Protein AF-A0A5K1DG19-F1 (afdb_monomer)

Radius of gyration: 13.45 Å; Cα contacts (8 Å, |Δi|>4): 14; chains: 1; bounding box: 28×19×33 Å

Structure (mmCIF, N/CA/C/O backbone):
data_AF-A0A5K1DG19-F1
#
_entry.id   AF-A0A5K1DG19-F1
#
loop_
_atom_site.group_PDB
_atom_site.id
_atom_site.type_symbol
_atom_site.label_atom_id
_atom_site.label_alt_id
_atom_site.label_comp_id
_atom_site.label_asym_id
_atom_site.label_entity_id
_atom_site.label_seq_id
_atom_site.pdbx_PDB_ins_code
_atom_site.Cartn_x
_atom_site.Cartn_y
_atom_site.Cartn_z
_atom_site.occupancy
_atom_site.B_iso_or_equiv
_atom_site.auth_seq_id
_atom_site.auth_comp_id
_atom_site.auth_asym_id
_atom_site.auth_atom_id
_atom_site.pdbx_PDB_model_num
ATOM 1 N N . ILE A 1 1 ? -4.052 9.348 1.157 1.00 61.72 1 ILE A N 1
ATOM 2 C CA . ILE A 1 1 ? -3.939 8.420 -0.005 1.00 61.72 1 ILE A CA 1
ATOM 3 C C . ILE A 1 1 ? -3.627 9.127 -1.337 1.00 61.72 1 ILE A C 1
ATOM 5 O O . ILE A 1 1 ? -2.914 8.552 -2.148 1.00 61.72 1 ILE A O 1
ATOM 9 N N . LYS A 1 2 ? -4.071 10.373 -1.589 1.00 69.62 2 LYS A N 1
ATOM 10 C CA . LYS A 1 2 ? -3.926 11.007 -2.920 1.00 69.62 2 LYS A CA 1
ATOM 11 C C . LYS A 1 2 ? -2.491 11.141 -3.453 1.00 69.62 2 LYS A C 1
ATOM 13 O O . LYS A 1 2 ? -2.331 11.112 -4.660 1.00 69.62 2 LYS A O 1
ATOM 18 N N . ALA A 1 3 ? -1.467 11.228 -2.606 1.00 91.00 3 ALA A N 1
ATOM 19 C CA . ALA A 1 3 ? -0.092 11.453 -3.065 1.00 91.00 3 ALA A CA 1
ATOM 20 C C . ALA A 1 3 ? 0.784 10.185 -3.158 1.00 91.00 3 ALA A C 1
ATOM 22 O O . ALA A 1 3 ? 1.856 10.221 -3.750 1.00 91.00 3 ALA A O 1
ATOM 23 N N . LEU A 1 4 ? 0.327 9.044 -2.626 1.00 90.50 4 LEU A N 1
ATOM 24 C CA . LEU A 1 4 ? 1.141 7.822 -2.520 1.00 90.50 4 LEU A CA 1
ATOM 25 C C . LEU A 1 4 ? 1.608 7.295 -3.892 1.00 90.50 4 LEU A C 1
ATOM 27 O O . LEU A 1 4 ? 2.728 6.807 -4.037 1.00 90.50 4 LEU A O 1
ATOM 31 N N . HIS A 1 5 ? 0.769 7.464 -4.920 1.00 90.69 5 HIS A N 1
ATOM 32 C CA . HIS A 1 5 ? 1.080 7.086 -6.299 1.00 90.69 5 HIS A CA 1
ATOM 33 C C . HIS A 1 5 ? 2.185 7.941 -6.945 1.00 90.69 5 HIS A C 1
ATOM 35 O O . HIS A 1 5 ? 2.802 7.492 -7.905 1.00 90.69 5 HIS A O 1
ATOM 41 N N . GLN A 1 6 ? 2.439 9.152 -6.433 1.00 94.56 6 GLN A N 1
ATOM 42 C CA . GLN A 1 6 ? 3.464 10.076 -6.941 1.00 94.56 6 GLN A CA 1
ATOM 43 C C . GLN A 1 6 ? 4.813 9.896 -6.237 1.00 94.56 6 GLN A C 1
ATOM 45 O O . GLN A 1 6 ? 5.836 10.304 -6.779 1.00 94.56 6 GLN A O 1
ATOM 50 N N . TYR A 1 7 ? 4.821 9.267 -5.059 1.00 94.50 7 TYR A N 1
ATOM 51 C CA . TYR A 1 7 ? 6.009 9.113 -4.222 1.00 94.50 7 TYR A CA 1
ATOM 52 C C . TYR A 1 7 ? 6.373 7.635 -4.042 1.00 94.50 7 TYR A C 1
ATOM 54 O O 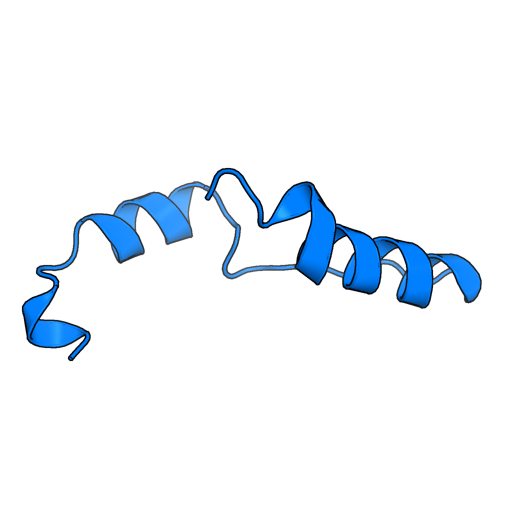. TYR A 1 7 ? 7.081 7.068 -4.873 1.00 94.50 7 TYR A O 1
ATOM 62 N N . ASP A 1 8 ? 5.887 6.987 -2.986 1.00 95.19 8 ASP A N 1
ATOM 63 C CA . ASP A 1 8 ? 6.328 5.652 -2.577 1.00 95.19 8 ASP A CA 1
ATOM 64 C C . ASP A 1 8 ? 6.020 4.567 -3.603 1.00 95.19 8 ASP A C 1
ATOM 66 O O . ASP A 1 8 ? 6.912 3.790 -3.944 1.00 95.19 8 ASP A O 1
ATOM 70 N N . CYS A 1 9 ? 4.807 4.548 -4.164 1.00 93.94 9 CYS A N 1
ATOM 71 C CA . CYS A 1 9 ? 4.476 3.586 -5.215 1.00 93.94 9 CYS A CA 1
ATOM 72 C C . CYS A 1 9 ? 5.278 3.856 -6.493 1.00 93.94 9 CYS A C 1
ATOM 74 O O . CYS A 1 9 ? 5.687 2.910 -7.163 1.00 93.94 9 CYS A O 1
ATOM 76 N N . LEU A 1 10 ? 5.535 5.129 -6.820 1.00 95.25 10 LEU A N 1
ATOM 77 C CA . LEU A 1 10 ? 6.323 5.499 -7.995 1.00 95.25 10 LEU A CA 1
ATOM 78 C C . LEU A 1 10 ? 7.764 5.007 -7.863 1.00 95.25 10 LEU A C 1
ATOM 80 O O . LEU A 1 10 ? 8.293 4.391 -8.787 1.00 95.25 10 LEU A O 1
ATOM 84 N N . ARG A 1 11 ? 8.381 5.262 -6.705 1.00 97.19 11 ARG A N 1
ATOM 85 C CA . ARG A 1 11 ? 9.735 4.818 -6.380 1.00 97.19 11 ARG A CA 1
ATOM 86 C C . ARG A 1 11 ? 9.809 3.300 -6.378 1.00 97.19 11 ARG A C 1
ATOM 88 O O . ARG A 1 11 ? 10.581 2.761 -7.159 1.00 97.19 11 ARG A O 1
ATOM 95 N N . ALA A 1 12 ? 8.989 2.632 -5.563 1.00 96.31 12 ALA A N 1
ATOM 96 C CA . ALA A 1 12 ? 9.027 1.182 -5.403 1.00 96.31 12 ALA A CA 1
ATOM 97 C C . ALA A 1 12 ? 8.834 0.452 -6.738 1.00 96.31 12 ALA A C 1
ATOM 99 O O . ALA A 1 12 ? 9.584 -0.475 -7.035 1.00 96.31 12 ALA A O 1
ATOM 100 N N . ASN A 1 13 ? 7.884 0.897 -7.567 1.00 96.56 13 ASN A N 1
ATOM 101 C CA . ASN A 1 13 ? 7.632 0.297 -8.873 1.00 96.56 13 ASN A CA 1
ATOM 102 C C . ASN A 1 13 ? 8.801 0.544 -9.840 1.00 96.56 13 ASN A C 1
ATOM 104 O O . ASN A 1 13 ? 9.374 -0.408 -10.366 1.00 96.56 13 ASN A O 1
ATOM 108 N N . LYS A 1 14 ? 9.212 1.803 -10.044 1.00 96.75 14 LYS A N 1
ATOM 109 C CA . LYS A 1 14 ? 10.248 2.125 -11.037 1.00 96.75 14 LYS A CA 1
ATOM 110 C C . LYS A 1 14 ? 11.619 1.570 -10.660 1.00 96.75 14 LYS A C 1
ATOM 112 O O . LYS A 1 14 ? 12.326 1.080 -11.534 1.00 96.75 14 LYS A O 1
ATOM 117 N N . SER A 1 15 ? 11.998 1.629 -9.382 1.00 96.94 15 SER A N 1
ATOM 118 C CA . SER A 1 15 ? 13.309 1.150 -8.936 1.00 96.94 15 SER A CA 1
ATOM 119 C C . SER A 1 15 ? 13.442 -0.368 -9.021 1.00 96.94 15 SER A C 1
ATOM 121 O O . SER A 1 15 ? 14.525 -0.848 -9.326 1.00 96.94 15 SER A O 1
ATOM 123 N N . SER A 1 16 ? 12.369 -1.124 -8.754 1.00 96.06 16 SER A N 1
ATOM 124 C CA . SER A 1 16 ? 12.377 -2.592 -8.863 1.00 96.06 16 SER A CA 1
ATOM 125 C C . SER A 1 16 ? 12.255 -3.059 -10.315 1.00 96.06 16 SER A C 1
ATOM 127 O O . SER A 1 16 ? 13.033 -3.905 -10.757 1.00 96.06 16 SER A O 1
ATOM 129 N N . SER A 1 17 ?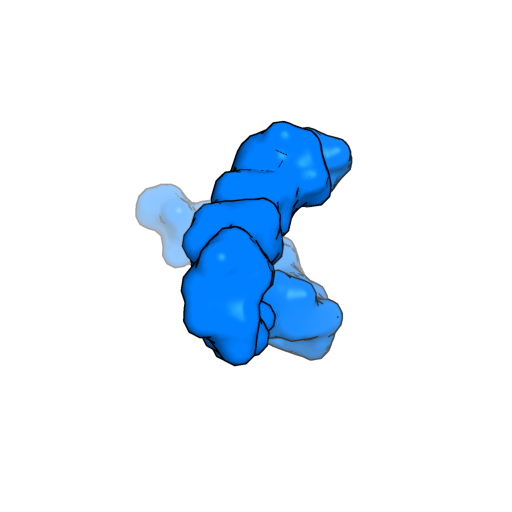 11.377 -2.420 -11.094 1.00 97.44 17 SER A N 1
ATOM 130 C CA . SER A 1 17 ? 11.186 -2.726 -12.517 1.00 97.44 17 SER A CA 1
ATOM 131 C C . SER A 1 17 ? 12.436 -2.458 -13.358 1.00 97.44 17 SER A C 1
ATOM 133 O O . SER A 1 17 ? 12.658 -3.154 -14.344 1.00 97.44 17 SER A O 1
ATOM 135 N N . ALA A 1 18 ? 13.292 -1.508 -12.958 1.00 97.62 18 ALA A N 1
ATOM 136 C CA . ALA A 1 18 ? 14.587 -1.272 -13.606 1.00 97.62 18 ALA A CA 1
ATOM 137 C C . ALA A 1 18 ? 15.505 -2.511 -13.599 1.00 97.62 18 ALA A C 1
ATOM 139 O O . ALA A 1 18 ? 16.373 -2.635 -14.459 1.00 97.62 18 ALA A O 1
ATOM 140 N N . TRP A 1 19 ? 15.285 -3.437 -12.661 1.00 97.25 19 TRP A N 1
ATOM 141 C CA . TRP A 1 19 ? 16.021 -4.694 -12.526 1.00 97.25 19 TRP A CA 1
ATOM 142 C C . TRP A 1 19 ? 15.160 -5.922 -12.855 1.00 97.25 19 TRP A C 1
ATOM 144 O O . TRP A 1 19 ? 15.517 -7.038 -12.487 1.00 97.25 19 TRP A O 1
ATOM 154 N N . GLY A 1 20 ? 14.014 -5.728 -13.520 1.00 97.06 20 GLY A N 1
ATOM 155 C CA . GLY A 1 20 ? 13.100 -6.812 -13.894 1.00 97.06 20 GLY A CA 1
ATOM 156 C C . GLY A 1 20 ? 12.446 -7.521 -12.705 1.00 97.06 20 GLY A C 1
ATOM 157 O O . GLY A 1 20 ? 11.998 -8.656 -12.850 1.00 97.06 20 GLY A O 1
ATOM 158 N N . LEU A 1 21 ? 12.405 -6.880 -11.532 1.00 96.69 21 LEU A N 1
ATOM 159 C CA . LEU A 1 21 ? 11.840 -7.451 -10.314 1.00 96.69 21 LEU A CA 1
ATOM 160 C C . LEU A 1 21 ? 10.444 -6.877 -10.050 1.00 96.69 21 LEU A C 1
ATOM 162 O O . LEU A 1 21 ? 10.243 -5.666 -10.123 1.00 96.69 21 LEU A O 1
ATOM 166 N N . GLU A 1 22 ? 9.485 -7.734 -9.699 1.00 97.00 22 GLU A N 1
ATOM 167 C CA . GLU A 1 22 ? 8.137 -7.304 -9.320 1.00 97.00 22 GLU A CA 1
ATOM 168 C C . GLU A 1 22 ? 8.047 -7.084 -7.804 1.00 97.00 22 GLU A C 1
ATOM 170 O O . GLU A 1 22 ? 8.260 -8.005 -7.013 1.00 97.00 22 GLU A O 1
ATOM 175 N N . VAL A 1 23 ? 7.685 -5.868 -7.388 1.00 95.94 23 VAL A N 1
ATOM 176 C CA . VAL A 1 23 ? 7.431 -5.556 -5.977 1.00 95.94 23 VAL A CA 1
ATOM 177 C C . VAL A 1 23 ? 5.959 -5.770 -5.621 1.00 95.94 23 VAL A C 1
ATOM 179 O O . VAL A 1 23 ? 5.054 -5.321 -6.324 1.00 95.94 23 VAL A O 1
ATOM 182 N N . ARG A 1 24 ? 5.711 -6.422 -4.483 1.00 96.12 24 ARG A N 1
ATOM 183 C CA . ARG A 1 24 ? 4.377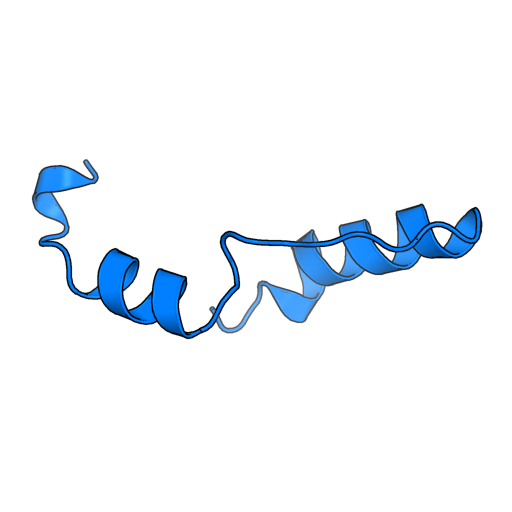 -6.565 -3.886 1.00 96.12 24 ARG A CA 1
ATOM 184 C C . ARG A 1 24 ? 4.264 -5.659 -2.662 1.00 96.12 24 ARG A C 1
ATOM 186 O O . ARG A 1 24 ? 5.232 -5.478 -1.929 1.00 96.12 24 ARG A O 1
ATOM 193 N N . VAL A 1 25 ? 3.076 -5.100 -2.436 1.00 95.38 25 VAL A N 1
ATOM 194 C CA . VAL A 1 25 ? 2.800 -4.133 -1.358 1.00 95.38 25 VAL A CA 1
ATOM 195 C C . VAL A 1 25 ? 1.571 -4.560 -0.539 1.00 95.38 25 VAL A C 1
ATOM 197 O O . VAL A 1 25 ? 0.498 -3.990 -0.711 1.00 95.38 25 VAL A O 1
ATOM 200 N N . PRO A 1 26 ? 1.698 -5.560 0.357 1.00 95.12 26 PRO A N 1
ATOM 201 C CA . PRO A 1 26 ? 0.558 -6.143 1.079 1.00 95.12 26 PRO A CA 1
ATOM 202 C C . PRO A 1 26 ? -0.230 -5.135 1.926 1.00 95.12 26 PRO A C 1
ATOM 204 O O . PRO A 1 26 ? -1.446 -5.218 2.017 1.00 95.12 26 PRO A O 1
ATOM 207 N N . PHE A 1 27 ? 0.447 -4.130 2.486 1.00 93.38 27 PHE A N 1
ATOM 208 C CA . PHE A 1 27 ? -0.187 -3.063 3.272 1.00 93.38 27 PHE A CA 1
ATOM 209 C C . PHE A 1 27 ? -1.062 -2.110 2.447 1.00 93.38 27 PHE A C 1
ATOM 211 O O . PHE A 1 27 ? -1.788 -1.300 3.017 1.00 93.38 27 PHE A O 1
ATOM 218 N N . LEU A 1 28 ? -0.972 -2.173 1.116 1.00 93.62 28 LEU A N 1
ATOM 219 C CA . LEU A 1 28 ? -1.833 -1.417 0.210 1.00 93.62 28 LEU A CA 1
ATOM 220 C C . LEU A 1 28 ? -2.943 -2.273 -0.402 1.00 93.62 28 LEU A C 1
ATOM 222 O O . LEU A 1 28 ? -3.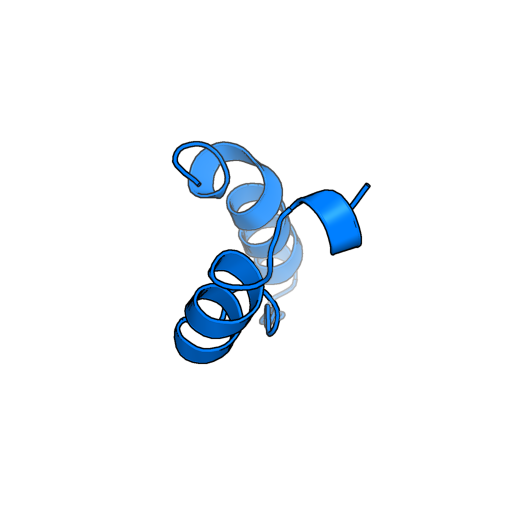635 -1.814 -1.313 1.00 93.62 28 LEU A O 1
ATOM 226 N N . ASP A 1 29 ? -3.109 -3.504 0.080 1.00 96.12 29 ASP A N 1
ATOM 227 C CA . ASP A 1 29 ? -4.266 -4.310 -0.264 1.00 96.12 29 ASP A CA 1
ATOM 228 C C . ASP A 1 29 ? -5.561 -3.619 0.191 1.00 96.12 29 ASP A C 1
ATOM 230 O O . ASP A 1 29 ? -5.604 -2.961 1.232 1.00 96.12 29 ASP A O 1
ATOM 234 N N . LYS A 1 30 ? -6.622 -3.734 -0.613 1.00 92.88 30 LYS A N 1
ATOM 235 C CA . LYS A 1 30 ? -7.880 -3.023 -0.353 1.00 92.88 30 LYS A CA 1
ATOM 236 C C . LYS A 1 30 ? -8.554 -3.505 0.925 1.00 92.88 30 LYS A C 1
ATOM 238 O O . LYS A 1 30 ? -9.036 -2.670 1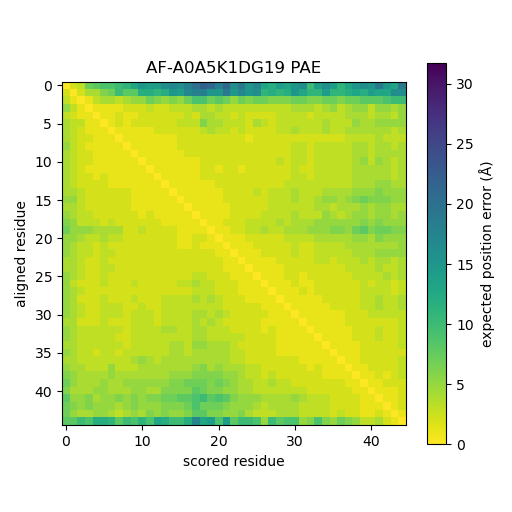.688 1.00 92.88 30 LYS A O 1
ATOM 243 N N . ASP A 1 31 ? -8.570 -4.812 1.162 1.00 96.25 31 ASP A N 1
ATOM 244 C CA . ASP A 1 31 ? -9.235 -5.386 2.329 1.00 96.25 31 ASP A CA 1
ATOM 245 C C . ASP A 1 31 ? -8.450 -5.035 3.592 1.00 96.25 31 ASP A C 1
ATOM 247 O O . ASP A 1 31 ? -9.034 -4.618 4.595 1.00 96.25 31 ASP A O 1
ATOM 251 N N . PHE A 1 32 ? -7.116 -5.079 3.508 1.00 94.75 32 PHE A N 1
ATOM 252 C CA . PHE A 1 32 ? -6.253 -4.614 4.589 1.00 94.75 32 PHE A CA 1
ATOM 253 C C . PHE A 1 32 ? -6.452 -3.124 4.893 1.00 94.75 32 PHE A C 1
ATOM 255 O O . PHE A 1 32 ? -6.610 -2.761 6.056 1.00 94.75 32 PHE A O 1
ATOM 262 N N . ILE A 1 33 ? -6.461 -2.255 3.874 1.00 94.44 33 ILE A N 1
ATOM 263 C CA . ILE A 1 33 ? -6.652 -0.811 4.066 1.00 94.44 33 ILE A CA 1
ATOM 264 C C . ILE A 1 33 ? -7.991 -0.533 4.744 1.00 94.44 33 ILE A C 1
ATOM 266 O O . ILE A 1 33 ? -8.022 0.289 5.651 1.00 94.44 33 ILE A O 1
ATOM 270 N N . ASN A 1 34 ? -9.077 -1.189 4.332 1.00 95.06 34 ASN A N 1
ATOM 271 C CA . ASN A 1 34 ? -10.393 -0.948 4.925 1.00 95.06 34 ASN A CA 1
ATOM 272 C C . ASN A 1 34 ? -10.379 -1.258 6.426 1.00 95.06 34 ASN A C 1
ATOM 274 O O . ASN A 1 34 ? -10.686 -0.388 7.234 1.00 95.06 34 ASN A O 1
ATOM 278 N N . VAL A 1 35 ? -9.887 -2.442 6.807 1.00 95.50 35 VAL A N 1
ATOM 279 C CA . VAL A 1 35 ? -9.757 -2.820 8.223 1.00 95.50 35 VAL A CA 1
ATOM 280 C C . VAL A 1 35 ? -8.832 -1.856 8.968 1.00 95.50 35 VAL A C 1
ATOM 282 O O . VAL A 1 35 ? -9.169 -1.366 10.042 1.00 95.50 35 VAL A O 1
ATOM 285 N N . ALA A 1 36 ? -7.666 -1.553 8.398 1.00 93.81 36 ALA A N 1
ATOM 286 C CA . ALA A 1 36 ? -6.680 -0.696 9.038 1.00 93.81 36 ALA A CA 1
ATOM 287 C C . ALA A 1 36 ? -7.182 0.743 9.210 1.00 93.81 36 ALA A C 1
ATOM 289 O O . ALA A 1 36 ? -6.853 1.379 10.208 1.00 93.81 36 ALA A O 1
ATOM 290 N N . MET A 1 37 ? -7.963 1.277 8.272 1.00 93.12 37 MET A N 1
ATOM 291 C CA . MET A 1 37 ? -8.497 2.639 8.339 1.00 93.12 37 MET A CA 1
ATOM 292 C C . MET A 1 37 ? -9.703 2.753 9.274 1.00 93.12 37 MET A C 1
ATOM 294 O O . MET A 1 37 ? -9.856 3.813 9.875 1.00 93.12 37 MET A O 1
ATOM 298 N N . ASP A 1 38 ? -10.466 1.674 9.463 1.00 95.62 38 ASP A N 1
ATOM 299 C CA . ASP A 1 38 ? -11.623 1.624 10.368 1.00 95.62 38 ASP A CA 1
ATOM 300 C C . ASP A 1 38 ? -11.240 1.530 11.856 1.00 95.62 38 ASP A C 1
ATOM 302 O O . ASP A 1 38 ? -12.045 1.864 12.724 1.00 95.62 38 ASP A O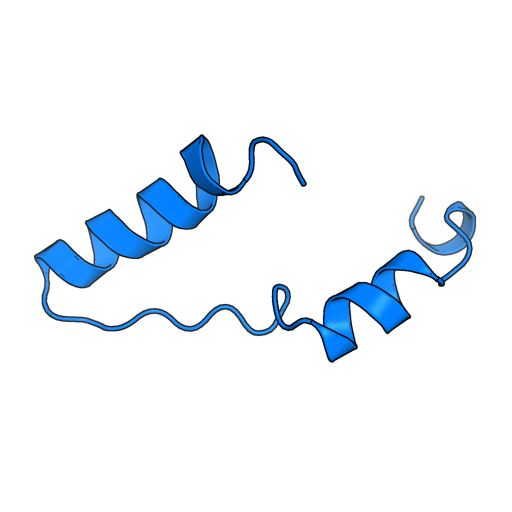 1
ATOM 306 N N . ILE A 1 39 ? -10.009 1.112 12.180 1.00 95.69 39 ILE A N 1
ATOM 307 C CA . ILE A 1 39 ? -9.503 1.137 13.562 1.00 95.69 39 ILE A CA 1
ATOM 308 C C . ILE A 1 39 ? -9.441 2.584 14.067 1.00 95.69 39 ILE A C 1
ATOM 310 O O . ILE A 1 39 ? -8.896 3.460 13.382 1.00 95.69 39 ILE A O 1
ATOM 314 N N . ASP A 1 40 ? -9.933 2.804 15.289 1.00 95.19 40 ASP A N 1
ATOM 315 C CA . ASP A 1 40 ? -9.908 4.103 15.958 1.00 95.19 40 ASP A CA 1
ATOM 316 C C . ASP A 1 40 ? -8.472 4.689 15.964 1.00 95.19 40 ASP A C 1
ATOM 318 O O . ASP A 1 40 ? -7.527 4.009 16.386 1.00 95.19 40 ASP A O 1
ATOM 322 N N . PRO A 1 41 ? -8.278 5.919 15.439 1.00 94.25 41 PRO A N 1
ATOM 323 C CA . PRO A 1 41 ? -6.975 6.568 15.363 1.00 94.25 41 PRO A CA 1
ATOM 324 C C . PRO A 1 41 ? -6.218 6.681 16.688 1.00 94.25 41 PRO A C 1
ATOM 326 O O . PRO A 1 41 ? -4.992 6.745 16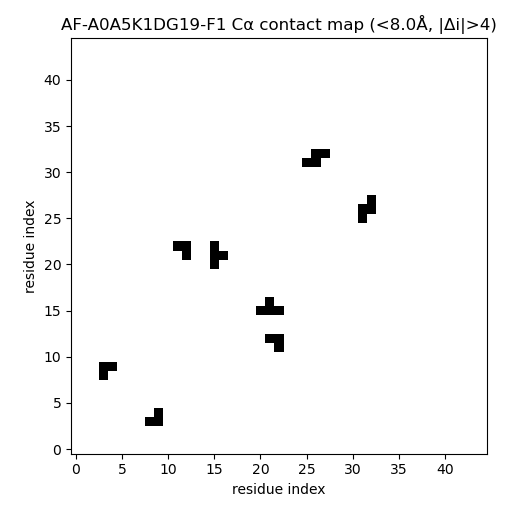.642 1.00 94.25 41 PRO A O 1
ATOM 329 N N . GLU A 1 42 ? -6.893 6.683 17.841 1.00 95.56 42 GLU A N 1
ATOM 330 C CA . GLU A 1 42 ? -6.221 6.703 19.149 1.00 95.56 42 GLU A CA 1
ATOM 331 C C . GLU A 1 42 ? -5.306 5.487 19.348 1.00 95.56 42 GLU A C 1
ATOM 333 O O . GLU A 1 42 ? -4.247 5.607 19.954 1.00 95.56 42 GLU A O 1
ATOM 338 N N . TRP A 1 43 ? -5.637 4.339 18.747 1.00 94.25 43 TRP A N 1
ATOM 339 C CA . TRP A 1 43 ? -4.791 3.138 18.778 1.00 94.25 43 TRP A CA 1
ATOM 340 C C . TRP A 1 43 ? -3.592 3.200 17.820 1.00 94.25 43 TRP A C 1
ATOM 342 O O . TRP A 1 43 ? -2.798 2.261 17.771 1.00 94.25 43 TRP A O 1
ATOM 352 N N . LYS A 1 44 ? -3.480 4.267 17.019 1.00 88.81 44 LYS A N 1
ATOM 353 C CA . LYS A 1 44 ? -2.407 4.488 16.035 1.00 88.81 44 LYS A CA 1
ATOM 354 C C . LYS A 1 44 ? -1.450 5.615 16.446 1.00 88.81 44 L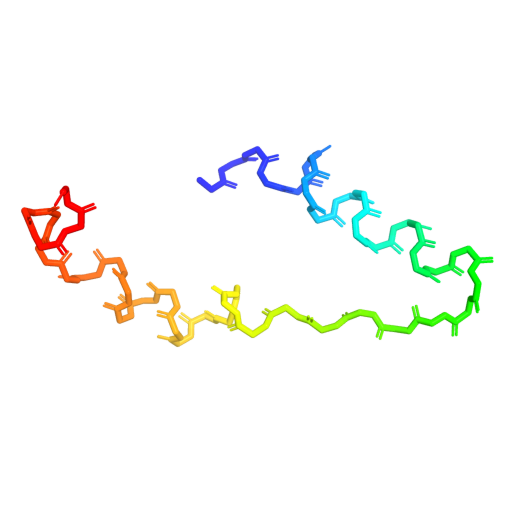YS A C 1
ATOM 356 O O . LYS A 1 44 ? -0.493 5.854 15.707 1.00 88.81 44 LYS A O 1
ATOM 361 N N . MET A 1 45 ? -1.739 6.319 17.547 1.00 77.94 45 MET A N 1
ATOM 362 C CA . MET A 1 45 ? -0.891 7.376 18.114 1.00 77.94 45 MET A CA 1
ATOM 363 C C . MET A 1 45 ? 0.162 6.833 19.075 1.00 77.94 45 MET A C 1
ATOM 365 O O . MET A 1 45 ? -0.117 5.837 19.777 1.00 77.94 45 MET A O 1
#

Mean predicted aligned error: 3.37 Å

InterPro domains:
  IPR001962 Asparagine synthase [PF00733] (2-45)
  IPR014729 Rossma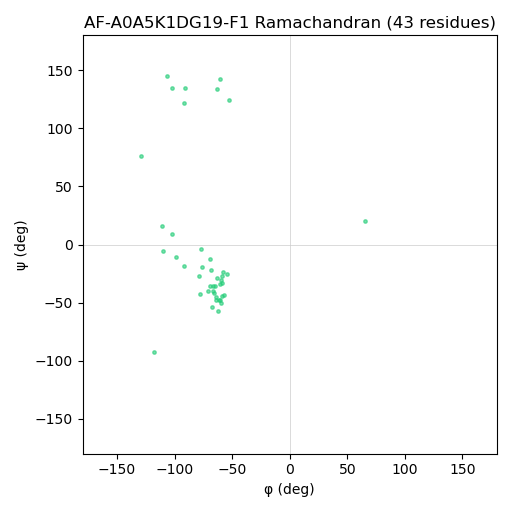nn-like alpha/beta/alpha sandwich fold [G3DSA:3.40.50.620] (1-45)
  IPR050795 Asparagine Synthetase [PTHR11772] (1-45)

Organism: NCBI:txid210225

Secondary structure (DSSP, 8-state):
-TTTTTTHHHHHHHHHHTTTPPP--GGG-HHHHHHHHHS-GGGG-

Sequence (45 aa):
IKALHQYDCLRANKSSSAWGLEVRVPFLDKDFINVAMDIDPEWKM

pLDDT: mean 93.3, std 6.79, range [61.72, 97.62]

Foldseek 3Di:
DVCCVVPVVVCVCVVQVVVPHDDDDVCPDPVNCVVVVPPDCVVVD

Solvent-accessible surface area (backbone atoms only — not comparable to full-atom values): 2897 Å² total; per-residue (Å²): 120,90,58,44,68,77,43,62,52,41,49,53,48,54,66,32,48,75,72,77,41,86,78,84,62,73,82,72,33,68,71,52,38,53,58,62,66,70,48,64,64,77,83,74,109